Protein AF-0000000067869733 (afdb_homodimer)

Organism: Synechococcus elongatus (strain ATC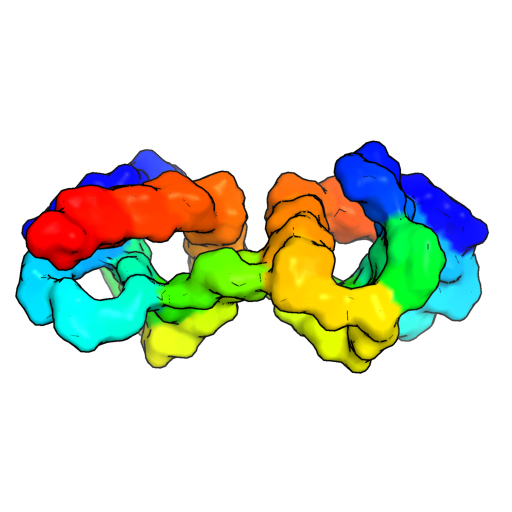C 33912 / PCC 7942 / FACHB-805) (NCBI:txid1140)

pLDDT: mean 96.95, std 4.7, range [65.69, 98.94]

InterPro domains:
  IPR025427 Protein of unknown function DUF4160 [PF13711] (9-76)

Nearest PDB structures (foldseek):
  3kvp-assembly1_B  TM=8.249E-01  e=2.295E-01  Bacillus subtilis
  3kvp-assembly1_C  TM=8.043E-01  e=8.292E-01  Bacillus subtilis
  3kvp-assembly1_D  TM=6.883E-01  e=1.072E+00  Bacillus subtilis
  8f5p-assembly1_E  TM=7.963E-01  e=2.995E+00  Leishmania tarentolae
  8eec-assembly1_A  TM=6.541E-01  e=8.924E+00  Homo sapiens

Radius of gyration: 17.02 Å; Cα contacts (8 Å, |Δi|>4): 269; chains: 2; bounding box: 37×49×30 Å

Solvent-accessible surface area (backbone atoms only — not comparable to full-atom values): 9165 Å² total; per-residue (Å²): 101,59,72,75,47,78,56,96,72,31,42,28,28,46,60,77,88,48,66,90,51,77,58,56,40,34,38,39,43,91,81,21,36,36,33,33,35,52,40,81,69,47,50,44,73,43,79,73,50,72,39,80,62,49,56,66,52,44,17,51,50,41,44,53,48,63,68,39,42,68,60,52,54,48,52,51,41,68,68,51,68,103,100,58,73,76,47,78,57,96,74,31,42,28,29,46,59,78,88,47,65,89,51,77,58,56,42,34,38,37,44,91,82,21,37,36,31,32,36,52,39,81,69,46,52,45,74,42,78,72,49,74,38,78,61,48,57,66,52,43,18,51,51,40,44,52,47,65,69,39,42,67,60,52,53,47,52,49,42,67,68,53,69,104

Secondary structure (DSSP, 8-state):
--EEEEETTEEEE--GGGTTSPSEEEEEETTEEEEEEEETTTTEEEEEEEES--HHHHHHHHHHHHHTHHHHHHHHHHHH--/--EEEEETTEEEE--GGGTTSPSEEEEEETTEEEEEEEETTTTEEEEEEEES--HHHHHHHHHHHHHTHHHHHHHHHHHH--

Sequence (164 aa):
MPTVLFLRGWRFHFYSNEGTEPIHIHAQRGEAECKYWLNPEIYDIREAYAYNMSKRDTREVRKIILQNFDEIVEAWTNYFGEMPTVLFLRGWRFHFYSNEGTEPIHIHAQRGEAECKYWLNPEIYDIREAYAYNMSKRDTREVRKIILQNFDEIVEAWTNYFGE

Foldseek 3Di:
DDFQDDDPQKTKDDDLVCLVDAQKIWIDHDQKIWMWHADPVVLDIHTPDIDPADPVNVVVVVVVCSVCVVSSVVVSCVRRVD/DDFQDDDPQKTKDDDLVCLVDAQKIWIDHDQKIWMWHADPVVLDIHTPDIDPADPVNVVVVVVVCSVCVVSSVVVSCVRRVD

Structure (mmCIF, N/CA/C/O backbone):
data_AF-0000000067869733-model_v1
#
loop_
_entity.id
_entity.type
_entity.pdbx_description
1 polymer 'Uncharacterized protein SEE0017'
#
loop_
_atom_site.group_PDB
_atom_site.id
_atom_site.type_symbol
_atom_site.label_atom_id
_atom_site.label_alt_id
_atom_site.label_comp_id
_atom_site.label_asym_id
_atom_site.label_entity_id
_atom_site.label_seq_id
_atom_site.pdbx_PDB_ins_code
_atom_site.Cartn_x
_atom_site.Cartn_y
_atom_site.Cartn_z
_atom_site.occupancy
_atom_site.B_iso_or_equiv
_atom_site.auth_seq_id
_atom_site.auth_comp_id
_atom_site.auth_asym_id
_atom_site.auth_atom_id
_atom_site.pdbx_PDB_model_num
ATOM 1 N N . MET A 1 1 ? -3.713 24.5 6.836 1 76.06 1 MET A N 1
ATOM 2 C CA . MET A 1 1 ? -3.807 23.062 6.59 1 76.06 1 MET A CA 1
ATOM 3 C C . MET A 1 1 ? -3.756 22.766 5.098 1 76.06 1 MET A C 1
ATOM 5 O O . MET A 1 1 ? -4.734 22.984 4.383 1 76.06 1 MET A O 1
ATOM 9 N N . PRO A 1 2 ? -2.529 22.609 4.617 1 88.25 2 PRO A N 1
ATOM 10 C CA . PRO A 1 2 ? -2.451 22.531 3.156 1 88.25 2 PRO A CA 1
ATOM 11 C C . PRO A 1 2 ? -3.096 21.266 2.6 1 88.25 2 PRO A C 1
ATOM 13 O O . PRO A 1 2 ? -3.012 20.203 3.223 1 88.25 2 PRO A O 1
ATOM 16 N N . THR A 1 3 ? -3.889 21.422 1.546 1 95 3 THR A N 1
ATOM 17 C CA . THR A 1 3 ? -4.391 20.297 0.764 1 95 3 THR A CA 1
ATOM 18 C C . THR A 1 3 ? -3.303 19.75 -0.15 1 95 3 THR A C 1
ATOM 20 O O . THR A 1 3 ? -2.637 20.5 -0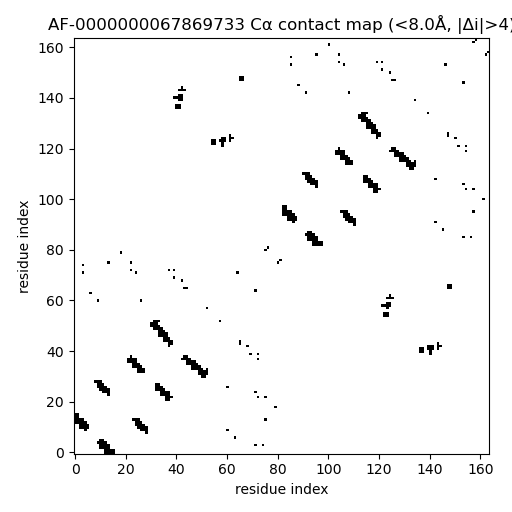.859 1 95 3 THR A O 1
ATOM 23 N N . VAL A 1 4 ? -3.139 18.516 -0.051 1 97.19 4 VAL A N 1
ATOM 24 C CA . VAL A 1 4 ? -2.123 17.859 -0.871 1 97.19 4 VAL A CA 1
ATOM 25 C C . VAL A 1 4 ? -2.748 17.375 -2.176 1 97.19 4 VAL A C 1
ATOM 27 O O . VAL A 1 4 ? -2.172 17.547 -3.252 1 97.19 4 VAL A O 1
ATOM 30 N N . LEU A 1 5 ? -3.861 16.641 -2.092 1 96.5 5 LEU A N 1
ATOM 31 C CA . LEU A 1 5 ? -4.582 16.047 -3.219 1 96.5 5 LEU A CA 1
ATOM 32 C C . LEU A 1 5 ? -6.09 16.156 -3.012 1 96.5 5 LEU A C 1
ATOM 34 O O . LEU A 1 5 ? -6.566 16.156 -1.873 1 96.5 5 LEU A O 1
ATOM 38 N N . PHE A 1 6 ? -6.797 16.406 -4.168 1 97.69 6 PHE A N 1
ATOM 39 C CA . PHE A 1 6 ? -8.242 16.25 -4.223 1 97.69 6 PHE A CA 1
ATOM 40 C C . PHE A 1 6 ? -8.648 15.297 -5.344 1 97.69 6 PHE A C 1
ATOM 42 O O . PHE A 1 6 ? -8.508 15.625 -6.523 1 97.69 6 PHE A O 1
ATOM 49 N N . LEU A 1 7 ? -9.086 14.109 -4.926 1 97.81 7 LEU A N 1
ATOM 50 C CA . LEU A 1 7 ? -9.375 13.062 -5.898 1 97.81 7 LEU A CA 1
ATOM 51 C C . LEU A 1 7 ? -10.609 12.266 -5.492 1 97.81 7 LEU A C 1
ATOM 53 O O . LEU A 1 7 ? -10.734 11.852 -4.336 1 97.81 7 LEU A O 1
ATOM 57 N N . ARG A 1 8 ? -11.617 12.133 -6.348 1 97.44 8 ARG A N 1
ATOM 58 C CA . ARG A 1 8 ? -12.812 11.312 -6.152 1 97.44 8 ARG A CA 1
ATOM 59 C C . ARG A 1 8 ? -13.586 11.766 -4.918 1 97.44 8 ARG A C 1
ATOM 61 O O . ARG A 1 8 ? -14.047 10.938 -4.133 1 97.44 8 ARG A O 1
ATOM 68 N N . GLY A 1 9 ? -13.523 13.023 -4.734 1 98.06 9 GLY A N 1
ATOM 69 C CA . GLY A 1 9 ? -14.281 13.617 -3.643 1 98.06 9 GLY A CA 1
ATOM 70 C C . GLY A 1 9 ? -13.539 13.602 -2.322 1 98.06 9 GLY A C 1
ATOM 71 O O . GLY A 1 9 ? -14.023 14.141 -1.323 1 98.06 9 GLY A O 1
ATOM 72 N N . TRP A 1 10 ? -12.344 13.039 -2.301 1 98.69 10 TRP A N 1
ATOM 73 C CA . TRP A 1 10 ? -11.523 13 -1.097 1 98.69 10 TRP A CA 1
ATOM 74 C C . TRP A 1 10 ? -10.539 14.164 -1.062 1 98.69 10 TRP A C 1
ATOM 76 O O . TRP A 1 10 ? -9.875 14.453 -2.057 1 98.69 10 TRP A O 1
ATOM 86 N N . ARG A 1 11 ? -10.531 14.781 0.045 1 98.69 11 ARG A N 1
ATOM 87 C CA . ARG A 1 11 ? -9.477 15.75 0.321 1 98.69 11 ARG A CA 1
ATOM 88 C C . ARG A 1 11 ? -8.367 15.133 1.166 1 98.69 11 ARG A C 1
ATOM 90 O O . ARG A 1 11 ? -8.625 14.625 2.258 1 98.69 11 ARG A O 1
ATOM 97 N N . PHE A 1 12 ? -7.18 15.188 0.769 1 98.88 12 PHE A N 1
ATOM 98 C CA . PHE A 1 12 ? -6.004 14.719 1.487 1 98.88 12 PHE A CA 1
ATOM 99 C C . PHE A 1 12 ? -5.156 15.891 1.964 1 98.88 12 PHE A C 1
ATOM 101 O O . PHE A 1 12 ? -4.781 16.75 1.17 1 98.88 12 PHE A O 1
ATOM 108 N N . HIS A 1 13 ? -4.887 15.898 3.225 1 98.5 13 HIS A N 1
ATOM 109 C CA . HIS A 1 13 ? -4.25 17.094 3.771 1 98.5 13 HIS A CA 1
ATOM 110 C C . HIS A 1 13 ? -3.516 16.781 5.07 1 98.5 13 HIS A C 1
ATOM 112 O O . HIS A 1 13 ? -3.688 15.703 5.641 1 98.5 13 HIS A O 1
ATOM 118 N N . PHE A 1 14 ? -2.639 17.562 5.539 1 97.75 14 PHE A N 1
ATOM 119 C CA . PHE A 1 14 ? -2.088 17.562 6.891 1 97.75 14 PHE A CA 1
ATOM 120 C C . PHE A 1 14 ? -2.279 18.922 7.551 1 97.75 14 PHE A C 1
ATOM 122 O O . PHE A 1 14 ? -2.572 19.922 6.879 1 97.75 14 PHE A O 1
ATOM 129 N N . TYR A 1 15 ? -2.176 18.906 8.891 1 96.38 15 TYR A N 1
ATOM 130 C CA . TYR A 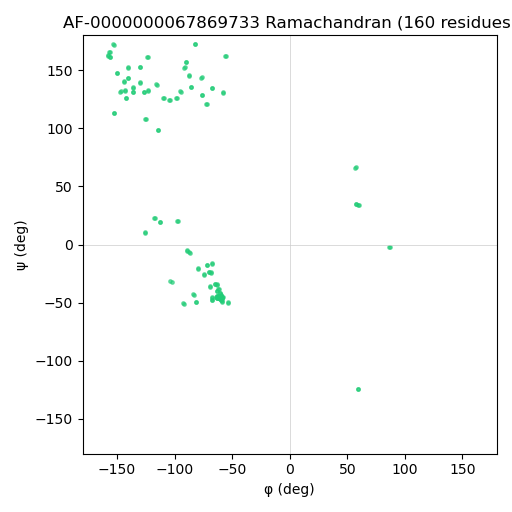1 15 ? -2.268 20.156 9.625 1 96.38 15 TYR A CA 1
ATOM 131 C C . TYR A 1 15 ? -0.888 20.781 9.82 1 96.38 15 TYR A C 1
ATOM 133 O O . TYR A 1 15 ? 0.103 20.062 9.984 1 96.38 15 TYR A O 1
ATOM 141 N N . SER A 1 16 ? -0.87 22.109 9.938 1 94.19 16 SER A N 1
ATOM 142 C CA . SER A 1 16 ? 0.39 22.844 10.008 1 94.19 16 SER A CA 1
ATOM 143 C C . SER A 1 16 ? 1.101 22.594 11.336 1 94.19 16 SER A C 1
ATOM 145 O O . SER A 1 16 ? 2.324 22.703 11.422 1 94.19 16 SER A O 1
ATOM 147 N N . ASN A 1 17 ? 0.414 22.234 12.32 1 94.69 17 ASN A N 1
ATOM 148 C CA . ASN A 1 17 ? 1.023 22.094 13.641 1 94.69 17 ASN A CA 1
ATOM 149 C C . ASN A 1 17 ? 1.384 20.641 13.93 1 94.69 17 ASN A C 1
ATOM 151 O O . ASN A 1 17 ? 1.625 20.266 15.086 1 94.69 17 ASN A O 1
ATOM 155 N N . GLU A 1 18 ? 1.502 19.844 12.891 1 95.44 18 GLU A N 1
ATOM 156 C CA . GLU A 1 18 ? 1.725 18.422 13.078 1 95.44 18 GLU A CA 1
ATOM 157 C C . GLU A 1 18 ? 3.115 18 12.602 1 95.44 18 GLU A C 1
ATOM 159 O O . GLU A 1 18 ? 3.396 16.812 12.445 1 95.44 18 GLU A O 1
ATOM 164 N N . GLY A 1 19 ? 4.023 18.891 12.469 1 93.75 19 GLY A N 1
ATOM 165 C CA . GLY A 1 19 ? 5.332 18.656 11.883 1 93.75 19 GLY A CA 1
ATOM 166 C C . GLY A 1 19 ? 6.242 17.828 12.781 1 93.75 19 GLY A C 1
ATOM 167 O O . GLY A 1 19 ? 7.246 17.281 12.32 1 93.75 19 GLY A O 1
ATOM 168 N N . THR A 1 20 ? 5.914 17.75 14.023 1 95.06 20 THR A N 1
ATOM 169 C CA . THR A 1 20 ? 6.762 17.016 14.961 1 95.06 20 THR A CA 1
ATOM 170 C C . THR A 1 20 ? 6.395 15.531 14.977 1 95.06 20 THR A C 1
ATOM 172 O O . THR A 1 20 ? 7.09 14.719 15.602 1 95.06 20 THR A O 1
ATOM 175 N N . GLU A 1 21 ? 5.355 15.133 14.32 1 96.38 21 GLU A N 1
ATOM 176 C CA . GLU A 1 21 ? 4.922 13.742 14.195 1 96.38 21 GLU A CA 1
ATOM 177 C C . GLU A 1 21 ? 5.547 13.078 12.969 1 96.38 21 GLU A C 1
ATOM 179 O O . GLU A 1 21 ? 5.98 13.766 12.039 1 96.38 21 GLU A O 1
ATOM 184 N N . PRO A 1 22 ? 5.629 11.75 13.008 1 97.31 22 PRO A N 1
ATOM 185 C CA . PRO A 1 22 ? 6.008 11.07 11.766 1 97.31 22 PRO A CA 1
ATOM 186 C C . PRO A 1 22 ? 5.094 11.43 10.594 1 97.31 22 PRO A C 1
ATOM 188 O O . PRO A 1 22 ? 3.973 11.891 10.805 1 97.31 22 PRO A O 1
ATOM 191 N N . ILE A 1 23 ? 5.543 11.18 9.461 1 98.06 23 ILE A N 1
ATOM 192 C CA . ILE A 1 23 ? 4.82 11.516 8.242 1 98.06 23 ILE A CA 1
ATOM 193 C C . ILE A 1 23 ? 3.449 10.844 8.25 1 98.06 23 ILE A C 1
ATOM 195 O O . ILE A 1 23 ? 3.34 9.641 8.508 1 98.06 23 ILE A O 1
ATOM 199 N N . HIS A 1 24 ? 2.422 11.594 7.977 1 98.81 24 HIS A N 1
ATOM 200 C CA . HIS A 1 24 ? 1.063 11.078 7.863 1 98.81 24 HIS A CA 1
ATOM 201 C C . HIS A 1 24 ? 0.218 11.938 6.934 1 98.81 24 HIS A C 1
ATOM 203 O O . HIS A 1 24 ? 0.653 13.008 6.508 1 98.81 24 HIS A O 1
ATOM 209 N N . ILE A 1 25 ? -1.034 11.438 6.625 1 98.75 25 ILE A N 1
ATOM 210 C CA . ILE A 1 25 ? -1.987 12.156 5.785 1 98.75 25 ILE A CA 1
ATOM 211 C C . ILE A 1 25 ? -3.404 11.938 6.312 1 98.75 25 ILE A C 1
ATOM 213 O O . ILE A 1 25 ? -3.754 10.836 6.734 1 98.75 25 ILE A O 1
ATOM 217 N N . HIS A 1 26 ? -4.105 12.984 6.43 1 98.81 26 HIS A N 1
ATOM 218 C CA . HIS A 1 26 ? -5.539 12.922 6.68 1 98.81 26 HIS A CA 1
ATOM 219 C C . HIS A 1 26 ? -6.324 12.828 5.375 1 98.81 26 HIS A C 1
ATOM 221 O O . HIS A 1 26 ? -5.941 13.43 4.371 1 98.81 26 HIS A O 1
ATOM 227 N N . ALA A 1 27 ? -7.41 12.117 5.395 1 98.88 27 ALA A N 1
ATOM 228 C CA . ALA A 1 27 ? -8.367 12.086 4.293 1 98.88 27 ALA A CA 1
ATOM 229 C C . ALA A 1 27 ? -9.789 12.312 4.797 1 98.88 27 ALA A C 1
ATOM 231 O O . ALA A 1 27 ? -10.18 11.789 5.844 1 98.88 27 ALA A O 1
ATOM 232 N N . GLN A 1 28 ? -10.484 13.078 4.02 1 98.5 28 GLN A N 1
ATOM 233 C CA . GLN A 1 28 ? -11.844 13.422 4.445 1 98.5 28 GLN A CA 1
ATOM 234 C C . GLN A 1 28 ? -12.789 13.508 3.25 1 98.5 28 GLN A C 1
ATOM 236 O O . GLN A 1 28 ? -12.414 14.016 2.191 1 98.5 28 GLN A O 1
ATOM 241 N N . ARG A 1 29 ? -13.992 13.031 3.385 1 98.5 29 ARG A N 1
ATOM 242 C CA . ARG A 1 29 ? -15.102 13.156 2.451 1 98.5 29 ARG A CA 1
ATOM 243 C C . ARG A 1 29 ? -16.438 13.086 3.18 1 98.5 29 ARG A C 1
ATOM 245 O O . ARG A 1 29 ? -16.828 12.031 3.688 1 98.5 29 ARG A O 1
ATOM 252 N N . GLY A 1 30 ? -17.109 14.188 3.162 1 97.5 30 GLY A N 1
ATOM 253 C CA . GLY A 1 30 ? -18.328 14.234 3.975 1 97.5 30 GLY A CA 1
ATOM 254 C C . GLY A 1 30 ? -18.062 13.984 5.449 1 97.5 30 GLY A C 1
ATOM 255 O O . GLY A 1 30 ? -17.25 14.68 6.07 1 97.5 30 GLY A O 1
ATOM 256 N N . GLU A 1 31 ? -18.75 12.992 5.996 1 97.94 31 GLU A N 1
ATOM 257 C CA . GLU A 1 31 ? -18.578 12.648 7.406 1 97.94 31 GLU A CA 1
ATOM 258 C C . GLU A 1 31 ? -17.469 11.625 7.605 1 97.94 31 GLU A C 1
ATOM 260 O O . GLU A 1 31 ? -17.125 11.297 8.742 1 97.94 31 GLU A O 1
ATOM 265 N N . ALA A 1 32 ? -16.953 11.18 6.551 1 98.69 32 ALA A N 1
ATOM 266 C CA . ALA A 1 32 ? -15.898 10.172 6.629 1 98.69 32 ALA A CA 1
ATOM 267 C C . ALA A 1 32 ? -14.531 10.828 6.812 1 98.69 32 ALA A C 1
ATOM 269 O O . ALA A 1 32 ? -14.234 11.844 6.184 1 98.69 32 ALA A O 1
ATOM 270 N N . GLU A 1 33 ? -13.758 10.305 7.691 1 98.62 33 GLU A N 1
ATOM 271 C CA . GLU A 1 33 ? -12.414 10.82 7.906 1 98.62 33 GLU A CA 1
ATOM 272 C C . GLU A 1 33 ? -11.469 9.711 8.375 1 98.62 33 GLU A C 1
ATOM 274 O O . GLU A 1 33 ? -11.891 8.789 9.078 1 98.62 33 GLU A O 1
ATOM 279 N N . CYS A 1 34 ? -10.242 9.852 7.977 1 98.88 34 CYS A N 1
ATOM 280 C CA . CYS A 1 34 ? -9.234 8.906 8.43 1 98.88 34 CYS A CA 1
ATOM 281 C C . CYS A 1 34 ? -7.84 9.523 8.352 1 98.88 34 CYS A C 1
ATOM 283 O O . CYS A 1 34 ? -7.672 10.633 7.844 1 98.88 34 CYS A O 1
ATOM 285 N N . LYS A 1 35 ? -6.938 8.867 8.992 1 98.88 35 LYS A N 1
ATOM 286 C CA . LYS A 1 35 ? -5.527 9.25 9.055 1 98.88 35 LYS A CA 1
ATOM 287 C C . LYS A 1 35 ? -4.625 8.031 8.867 1 98.88 35 LYS A C 1
ATOM 289 O O . LYS A 1 35 ? -4.859 6.977 9.461 1 98.88 35 LYS A O 1
ATOM 294 N N . TYR A 1 36 ? -3.654 8.172 7.977 1 98.94 36 TYR A N 1
ATOM 295 C CA . TYR A 1 36 ? -2.697 7.098 7.742 1 98.94 36 TYR A CA 1
ATOM 296 C C . TYR A 1 36 ? -1.269 7.578 7.965 1 98.94 36 TYR A C 1
ATOM 298 O O . TYR A 1 36 ? -0.888 8.648 7.488 1 98.94 36 TYR A O 1
ATOM 306 N N . TRP A 1 37 ? -0.515 6.82 8.688 1 98.88 37 TRP A N 1
ATOM 307 C CA . TRP A 1 37 ? 0.933 6.988 8.75 1 98.88 37 TRP A CA 1
ATOM 308 C C . TRP A 1 37 ? 1.6 6.43 7.496 1 98.88 37 TRP A C 1
ATOM 310 O O . TRP A 1 37 ? 1.164 5.414 6.953 1 98.88 37 TRP A O 1
ATOM 320 N N . LEU A 1 38 ? 2.666 7.09 7.027 1 98.81 38 LEU A N 1
ATOM 321 C CA . LEU A 1 38 ? 3.422 6.598 5.883 1 98.81 38 LEU A CA 1
ATOM 322 C C . LEU A 1 38 ? 4.844 6.227 6.289 1 98.81 38 LEU A C 1
ATOM 324 O O . LEU A 1 38 ? 5.477 6.945 7.066 1 98.81 38 LEU A O 1
ATOM 328 N N . ASN A 1 39 ? 5.328 5.152 5.816 1 98.62 39 ASN A N 1
ATOM 329 C CA . ASN A 1 39 ? 6.723 4.738 5.949 1 98.62 39 ASN A CA 1
ATOM 330 C C . ASN A 1 39 ? 7.426 4.699 4.598 1 98.62 39 ASN A C 1
ATOM 332 O O . ASN A 1 39 ? 7.32 3.715 3.863 1 98.62 39 ASN A O 1
ATOM 336 N N . PRO A 1 40 ? 8.156 5.734 4.289 1 98.19 40 PRO A N 1
ATOM 337 C CA . PRO A 1 40 ? 8.773 5.816 2.961 1 98.19 40 PRO A CA 1
ATOM 338 C C . PRO A 1 40 ? 9.875 4.781 2.758 1 98.19 40 PRO A C 1
ATOM 340 O O . PRO A 1 40 ? 10.211 4.445 1.617 1 98.19 40 PRO A O 1
ATOM 343 N N . GLU A 1 41 ? 10.492 4.281 3.816 1 97.94 41 GLU A N 1
ATOM 344 C CA . GLU A 1 41 ? 11.617 3.359 3.707 1 97.94 41 GLU A CA 1
ATOM 345 C C . GLU A 1 41 ? 11.188 2.039 3.074 1 97.94 41 GLU A C 1
ATOM 347 O O . GLU A 1 41 ? 11.953 1.421 2.334 1 97.94 41 GLU A O 1
ATOM 352 N N . ILE A 1 42 ? 9.953 1.608 3.355 1 98.25 42 ILE A N 1
ATOM 353 C CA . ILE A 1 42 ? 9.539 0.298 2.863 1 98.25 42 ILE A CA 1
ATOM 354 C C . ILE A 1 42 ? 8.242 0.426 2.07 1 98.25 42 ILE A C 1
ATOM 356 O O . ILE A 1 42 ? 7.633 -0.579 1.703 1 98.25 42 ILE A O 1
ATOM 360 N N . TYR A 1 43 ? 7.75 1.693 1.73 1 98.62 43 TYR A N 1
ATOM 361 C CA . TYR A 1 43 ? 6.547 1.941 0.947 1 98.62 43 TYR A CA 1
ATOM 362 C C . TYR A 1 43 ? 5.332 1.292 1.596 1 98.62 43 TYR A C 1
ATOM 364 O O . TYR A 1 43 ? 4.691 0.421 1 1 98.62 43 TYR A O 1
ATOM 372 N N . ASP A 1 44 ? 5.012 1.832 2.762 1 98.62 44 ASP A N 1
ATOM 373 C CA . ASP A 1 44 ? 3.941 1.252 3.568 1 98.62 44 ASP A CA 1
ATOM 374 C C . ASP A 1 44 ? 3.094 2.34 4.223 1 98.62 44 ASP A C 1
ATOM 376 O O . ASP A 1 44 ? 3.566 3.459 4.438 1 98.62 44 ASP A O 1
ATOM 380 N N . ILE A 1 45 ? 1.849 1.958 4.453 1 98.88 45 ILE A N 1
ATOM 381 C CA . ILE A 1 45 ? 0.98 2.848 5.219 1 98.88 45 ILE A CA 1
ATOM 382 C C . ILE A 1 45 ? 0.309 2.07 6.348 1 98.88 45 ILE A C 1
ATOM 384 O O . ILE A 1 45 ? 0.081 0.864 6.23 1 98.88 45 ILE A O 1
ATOM 388 N N . ARG A 1 46 ? -0.004 2.84 7.391 1 98.62 46 ARG A N 1
ATOM 389 C CA . ARG A 1 46 ? -0.715 2.275 8.531 1 98.62 46 ARG A CA 1
ATOM 390 C C . ARG A 1 46 ? -1.83 3.207 9 1 98.62 46 ARG A C 1
ATOM 392 O O . ARG A 1 46 ? -1.614 4.41 9.164 1 98.62 46 ARG A O 1
ATOM 399 N N . GLU A 1 47 ? -2.959 2.547 9.25 1 98.81 47 GLU A N 1
ATOM 400 C CA . GLU A 1 47 ? -4.105 3.33 9.703 1 98.81 47 GLU A CA 1
ATOM 401 C C . GLU A 1 47 ? -3.922 3.801 11.141 1 98.81 47 GLU A C 1
ATOM 403 O O . GLU A 1 47 ? -3.648 2.994 12.031 1 98.81 47 GLU A O 1
ATOM 408 N N . ALA A 1 48 ? -3.957 5.09 11.312 1 98.81 48 ALA A N 1
ATOM 409 C CA . ALA A 1 48 ? -3.961 5.637 12.664 1 98.81 48 ALA A CA 1
ATOM 410 C C . ALA A 1 48 ? -5.367 5.613 13.258 1 98.81 48 ALA A C 1
ATOM 412 O O . ALA A 1 48 ? -5.559 5.172 14.398 1 98.81 48 ALA A O 1
ATOM 413 N N . TYR A 1 49 ? -6.352 6.133 12.484 1 98.81 49 TYR A N 1
ATOM 414 C CA . TYR A 1 49 ? -7.762 6.051 12.852 1 98.81 49 TYR A CA 1
ATOM 415 C C . TYR A 1 49 ? -8.648 6.164 11.617 1 98.81 49 TYR A C 1
ATOM 417 O O . TYR A 1 49 ? -8.203 6.613 10.562 1 98.81 49 TYR A O 1
ATOM 425 N N . ALA A 1 50 ? -9.875 5.75 11.734 1 98.75 50 ALA A N 1
ATOM 426 C CA . ALA A 1 50 ? -10.922 5.895 10.727 1 98.75 50 ALA A CA 1
ATOM 427 C C . ALA A 1 50 ? -12.297 6.074 11.375 1 98.75 50 ALA A C 1
ATOM 429 O O . ALA A 1 50 ? -12.648 5.336 12.297 1 98.75 50 ALA A O 1
ATOM 430 N N . TYR A 1 51 ? -12.984 7.035 10.914 1 98.69 51 TYR A N 1
ATOM 431 C CA . TYR A 1 51 ? -14.336 7.312 11.391 1 98.69 51 TYR A CA 1
ATOM 432 C C . TYR A 1 51 ? -15.32 7.371 10.227 1 98.69 51 TYR A C 1
ATOM 434 O O . TYR A 1 51 ? -15.07 8.047 9.227 1 98.69 51 TYR A O 1
ATOM 442 N N . ASN A 1 52 ? -16.453 6.652 10.352 1 98.5 52 ASN A N 1
ATOM 443 C CA . ASN A 1 52 ? -17.531 6.637 9.359 1 98.5 52 ASN A CA 1
ATOM 444 C C . ASN A 1 52 ? -17.016 6.184 7.996 1 98.5 52 ASN A C 1
ATOM 446 O O . ASN A 1 52 ? -17.359 6.777 6.973 1 98.5 52 ASN A O 1
ATOM 450 N N . MET A 1 53 ? -16.078 5.27 7.969 1 98.38 53 MET A N 1
ATOM 451 C CA . MET A 1 53 ? -15.461 4.742 6.758 1 98.38 53 MET A CA 1
ATOM 452 C C . MET A 1 53 ? -15.984 3.344 6.445 1 98.38 53 MET A C 1
ATOM 454 O O . MET A 1 53 ? -15.891 2.441 7.277 1 98.38 53 MET A O 1
ATOM 458 N N . SER A 1 54 ? -16.5 3.145 5.285 1 97.81 54 SER A N 1
ATOM 459 C CA . SER A 1 54 ? -16.828 1.804 4.82 1 97.81 54 SER A CA 1
ATOM 460 C C . SER A 1 54 ? -15.609 1.091 4.254 1 97.81 54 SER A C 1
ATOM 462 O O . SER A 1 54 ? -14.555 1.704 4.074 1 97.81 54 SER A O 1
ATOM 464 N N . LYS A 1 55 ? -15.805 -0.207 3.947 1 97.62 55 LYS A N 1
ATOM 465 C CA . LYS A 1 55 ? -14.727 -0.938 3.285 1 97.62 55 LYS A CA 1
ATOM 466 C C . LYS A 1 55 ? -14.406 -0.325 1.925 1 97.62 55 LYS A C 1
ATOM 468 O O . LYS A 1 55 ? -13.242 -0.256 1.53 1 97.62 55 LYS A O 1
ATOM 473 N N . ARG A 1 56 ? -15.43 0.084 1.29 1 97.69 56 ARG A N 1
ATOM 474 C CA 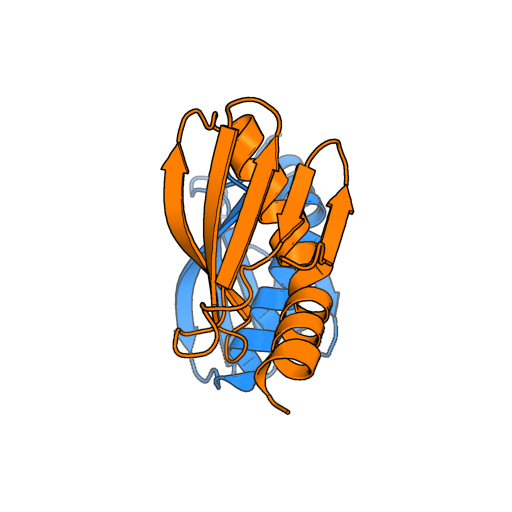. ARG A 1 56 ? -15.242 0.723 -0.009 1 97.69 56 ARG A CA 1
ATOM 475 C C . ARG A 1 56 ? -14.461 2.023 0.126 1 97.69 56 ARG A C 1
ATOM 477 O O . ARG A 1 56 ? -13.547 2.291 -0.662 1 97.69 56 ARG A O 1
ATOM 484 N N . ASP A 1 57 ? -14.844 2.801 1.114 1 98.56 57 ASP A N 1
ATOM 485 C CA . ASP A 1 57 ? -14.117 4.035 1.387 1 98.56 57 ASP A CA 1
ATOM 486 C C . ASP A 1 57 ? -12.648 3.744 1.695 1 98.56 57 ASP A C 1
ATOM 488 O O . ASP A 1 57 ? -11.75 4.406 1.165 1 98.56 57 ASP A O 1
ATOM 492 N N . THR A 1 58 ? -12.453 2.785 2.512 1 98.75 58 THR A N 1
ATOM 493 C CA . THR A 1 58 ? -11.109 2.41 2.926 1 98.75 58 THR A CA 1
ATOM 494 C C . THR A 1 58 ? -10.273 1.986 1.725 1 98.75 58 THR A 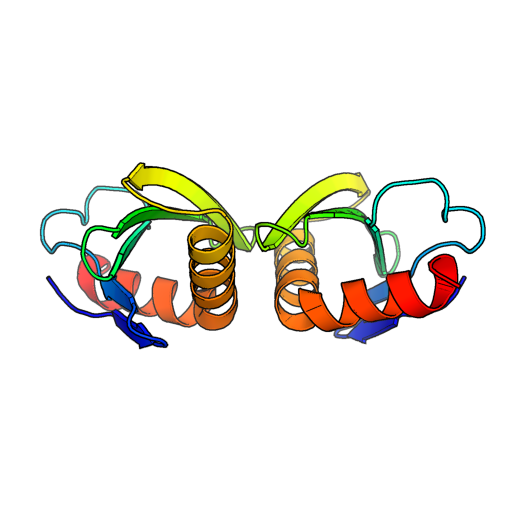C 1
ATOM 496 O O . THR A 1 58 ? -9.141 2.445 1.558 1 98.75 58 THR A O 1
ATOM 499 N N . ARG A 1 59 ? -10.812 1.183 0.907 1 98.69 59 ARG A N 1
ATOM 500 C CA . ARG A 1 59 ? -10.109 0.732 -0.288 1 98.69 59 ARG A CA 1
ATOM 501 C C . ARG A 1 59 ? -9.727 1.911 -1.176 1 98.69 59 ARG A C 1
ATOM 503 O O . ARG A 1 59 ? -8.594 1.989 -1.662 1 98.69 59 ARG A O 1
ATOM 510 N N . GLU A 1 60 ? -10.703 2.752 -1.365 1 98.5 60 GLU A N 1
ATOM 511 C CA . GLU A 1 60 ? -10.477 3.896 -2.242 1 98.5 60 GLU A CA 1
ATOM 512 C C . GLU A 1 60 ? -9.383 4.809 -1.69 1 98.5 60 GLU A C 1
ATOM 514 O O . GLU A 1 60 ? -8.477 5.215 -2.424 1 98.5 60 GLU A O 1
ATOM 519 N N . VAL A 1 61 ? -9.414 5.074 -0.461 1 98.88 61 VAL A N 1
ATOM 520 C CA . VAL A 1 61 ? -8.453 5.977 0.167 1 98.88 61 VAL A CA 1
ATOM 521 C C . VAL A 1 61 ? -7.062 5.348 0.145 1 98.88 61 VAL A C 1
ATOM 523 O O . VAL A 1 61 ? -6.086 6 -0.225 1 98.88 61 VAL A O 1
ATOM 526 N N . ARG A 1 62 ? -7.012 4.117 0.542 1 98.88 62 ARG A N 1
ATOM 527 C CA . ARG A 1 62 ? -5.719 3.434 0.544 1 98.88 62 ARG A CA 1
ATOM 528 C C . ARG A 1 62 ? -5.117 3.4 -0.856 1 98.88 62 ARG A C 1
ATOM 530 O O . ARG A 1 62 ? -3.928 3.672 -1.032 1 98.88 62 ARG A O 1
ATOM 537 N N . LYS A 1 63 ? -5.93 3.107 -1.831 1 98.7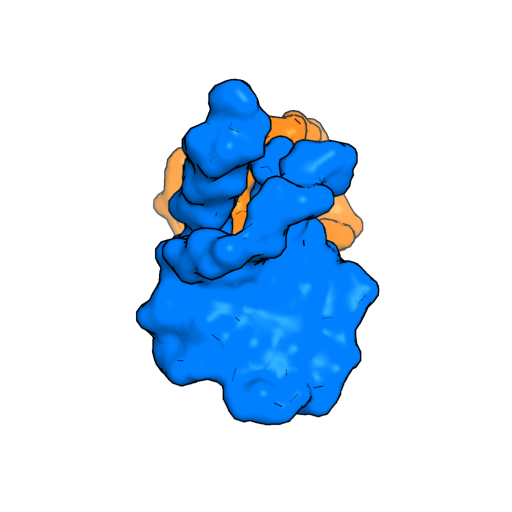5 63 LYS A N 1
ATOM 538 C CA . LYS A 1 63 ? -5.457 3.09 -3.215 1 98.75 63 LYS A CA 1
ATOM 539 C C . LYS A 1 63 ? -4.91 4.453 -3.625 1 98.75 63 LYS A C 1
ATOM 541 O O . LYS A 1 63 ? -3.816 4.543 -4.188 1 98.75 63 LYS A O 1
ATOM 546 N N . ILE A 1 64 ? -5.621 5.496 -3.357 1 98.75 64 ILE A N 1
ATOM 547 C CA . ILE A 1 64 ? -5.199 6.84 -3.729 1 98.75 64 ILE A CA 1
ATOM 548 C C . ILE A 1 64 ? -3.885 7.18 -3.029 1 98.75 64 ILE A C 1
ATOM 550 O O . ILE A 1 64 ? -2.953 7.691 -3.656 1 98.75 64 ILE A O 1
ATOM 554 N N . ILE A 1 65 ? -3.799 6.895 -1.705 1 98.81 65 ILE A N 1
ATOM 555 C CA . ILE A 1 65 ? -2.584 7.203 -0.96 1 98.81 65 ILE A CA 1
ATOM 556 C C . ILE A 1 65 ? -1.398 6.457 -1.572 1 98.81 65 ILE A C 1
ATOM 558 O O . ILE A 1 65 ? -0.351 7.055 -1.833 1 98.81 65 ILE A O 1
ATOM 562 N N . LEU A 1 66 ? -1.599 5.172 -1.827 1 98.81 66 LEU A N 1
ATOM 563 C CA . LEU A 1 66 ? -0.487 4.324 -2.248 1 98.81 66 LEU A CA 1
ATOM 564 C C . LEU A 1 66 ? -0.107 4.605 -3.697 1 98.81 66 LEU A C 1
ATOM 566 O O . LEU A 1 66 ? 1.066 4.512 -4.066 1 98.81 66 LEU A O 1
ATOM 570 N N . GLN A 1 67 ? -1.038 5.086 -4.492 1 98.19 67 GLN A N 1
ATOM 571 C CA . GLN A 1 67 ? -0.739 5.445 -5.875 1 98.19 67 GLN A CA 1
ATOM 572 C C . GLN A 1 67 ? -0.064 6.812 -5.953 1 98.19 67 GLN A C 1
ATOM 574 O O . GLN A 1 67 ? 0.576 7.137 -6.957 1 98.19 67 GLN A O 1
ATOM 579 N N . ASN A 1 68 ? -0.22 7.594 -4.98 1 98.5 68 ASN A N 1
ATOM 580 C CA . ASN A 1 68 ? 0.374 8.93 -4.938 1 98.5 68 ASN A CA 1
ATOM 581 C C . ASN A 1 68 ? 1.365 9.062 -3.783 1 98.5 68 ASN A C 1
ATOM 583 O O . ASN A 1 68 ? 1.616 10.164 -3.299 1 98.5 68 ASN A O 1
ATOM 587 N N . PHE A 1 69 ? 1.887 7.973 -3.311 1 98.75 69 PHE A N 1
ATOM 588 C CA . PHE A 1 69 ? 2.697 7.84 -2.107 1 98.75 69 PHE A CA 1
ATOM 589 C C . PHE A 1 69 ? 3.879 8.805 -2.145 1 98.75 69 PHE A C 1
ATOM 591 O O . PHE A 1 69 ? 4.059 9.609 -1.229 1 98.75 69 PHE A O 1
ATOM 598 N N . ASP A 1 70 ? 4.652 8.867 -3.201 1 98.31 70 ASP A N 1
ATOM 599 C CA . ASP A 1 70 ? 5.855 9.695 -3.287 1 98.31 70 ASP A CA 1
ATOM 600 C C . ASP A 1 70 ? 5.508 11.18 -3.324 1 98.31 70 ASP A C 1
ATOM 602 O O . ASP A 1 70 ? 6.227 12.008 -2.764 1 98.31 70 ASP A O 1
ATOM 606 N N . GLU A 1 71 ? 4.41 11.453 -3.994 1 98 71 GLU A N 1
ATOM 607 C CA . GLU A 1 71 ? 3.947 12.836 -4.023 1 98 71 GLU A CA 1
ATOM 608 C C . GLU A 1 71 ? 3.572 13.32 -2.627 1 98 71 GLU A C 1
ATOM 610 O O . GLU A 1 71 ? 3.875 14.461 -2.256 1 98 71 GLU A O 1
ATOM 615 N N . ILE A 1 72 ? 2.951 12.492 -1.877 1 98.31 72 ILE A N 1
ATOM 616 C CA . ILE A 1 72 ? 2.518 12.844 -0.528 1 98.31 72 ILE A CA 1
ATOM 617 C C . ILE A 1 72 ? 3.738 13.047 0.368 1 98.31 72 ILE A C 1
ATOM 619 O O . ILE A 1 72 ? 3.816 14.023 1.112 1 98.31 72 ILE A O 1
ATOM 623 N N . VAL A 1 73 ? 4.668 12.18 0.313 1 98.19 73 VAL A N 1
ATOM 624 C CA . VAL A 1 73 ? 5.891 12.281 1.104 1 98.19 73 VAL A CA 1
ATOM 625 C C . VAL A 1 73 ? 6.633 13.562 0.749 1 98.19 73 VAL A C 1
ATOM 627 O O . VAL A 1 73 ? 7.121 14.273 1.634 1 98.19 73 VAL A O 1
ATOM 630 N N . GLU A 1 74 ? 6.688 13.875 -0.494 1 97.94 74 GLU A N 1
ATOM 631 C CA . GLU A 1 74 ? 7.352 15.094 -0.952 1 97.94 74 GLU A CA 1
ATOM 632 C C . GLU A 1 74 ? 6.656 16.344 -0.411 1 97.94 74 GLU A C 1
ATOM 634 O O . GLU A 1 74 ? 7.312 17.281 0.036 1 97.94 74 GLU A O 1
ATOM 639 N N . ALA A 1 75 ? 5.402 16.375 -0.488 1 97.38 75 ALA A N 1
ATOM 640 C CA . ALA A 1 75 ? 4.637 17.516 0.022 1 97.38 75 ALA A CA 1
ATOM 641 C C . ALA A 1 75 ? 4.898 17.734 1.51 1 97.38 75 ALA A C 1
ATOM 643 O O . ALA A 1 75 ? 5.066 18.859 1.958 1 97.38 75 ALA A O 1
ATOM 644 N N . TRP A 1 76 ? 4.887 16.656 2.277 1 97.5 76 TRP A N 1
ATOM 645 C CA . TRP A 1 76 ? 5.176 16.719 3.707 1 97.5 76 TRP A CA 1
ATOM 646 C C . TRP A 1 76 ? 6.566 17.297 3.949 1 97.5 76 TRP A C 1
ATOM 648 O O . TRP A 1 76 ? 6.734 18.219 4.762 1 97.5 76 TRP A O 1
ATOM 658 N N . THR A 1 77 ? 7.547 16.812 3.275 1 96.44 77 THR A N 1
ATOM 659 C CA . THR A 1 77 ? 8.938 17.219 3.43 1 96.44 77 THR A CA 1
ATOM 660 C C . THR A 1 77 ? 9.117 18.688 3.066 1 96.44 77 THR A C 1
ATOM 662 O O . THR A 1 77 ? 9.812 19.422 3.762 1 96.44 77 THR A O 1
ATOM 665 N N . ASN A 1 78 ? 8.5 19.078 1.961 1 95.88 78 ASN A N 1
ATOM 666 C CA . ASN A 1 78 ? 8.594 20.469 1.508 1 95.88 78 ASN A CA 1
ATOM 667 C C . ASN A 1 78 ? 7.977 21.422 2.52 1 95.88 78 ASN A C 1
ATOM 669 O O . A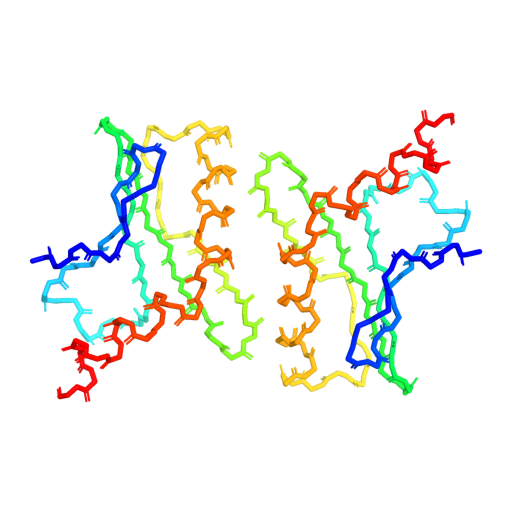SN A 1 78 ? 8.477 22.547 2.709 1 95.88 78 ASN A O 1
ATOM 673 N N . TYR A 1 79 ? 6.949 20.953 3.17 1 95.12 79 TYR A N 1
ATOM 674 C CA . TYR A 1 79 ? 6.219 21.828 4.086 1 95.12 79 TYR A CA 1
ATOM 675 C C . TYR A 1 79 ? 6.887 21.859 5.453 1 95.12 79 TYR A C 1
ATOM 677 O O . TYR A 1 79 ? 7.051 22.938 6.043 1 95.12 79 TYR A O 1
ATOM 685 N N . PHE A 1 80 ? 7.332 20.672 5.969 1 94.75 80 PHE A N 1
ATOM 686 C CA . PHE A 1 80 ? 7.816 20.594 7.344 1 94.75 80 PHE A CA 1
ATOM 687 C C . PHE A 1 80 ? 9.336 20.516 7.379 1 94.75 80 PHE A C 1
ATOM 689 O O . PHE A 1 80 ? 9.953 20.734 8.422 1 94.75 80 PHE A O 1
ATOM 696 N N . GLY A 1 81 ? 9.906 19.891 6.344 1 85.06 81 GLY A N 1
ATOM 697 C CA . GLY A 1 81 ? 11.344 19.656 6.367 1 85.06 81 GLY A CA 1
ATOM 698 C C . GLY A 1 81 ? 12.156 20.938 6.281 1 85.06 81 GLY A C 1
ATOM 699 O O . GLY A 1 81 ? 13.383 20.906 6.352 1 85.06 81 GLY A O 1
ATOM 700 N N . GLU A 1 82 ? 11.539 22.047 5.879 1 65.94 82 GLU A N 1
ATOM 701 C CA . GLU A 1 82 ? 12.281 23.297 5.945 1 65.94 82 GLU A CA 1
ATOM 702 C C . GLU A 1 82 ? 12.352 23.828 7.375 1 65.94 82 GLU A C 1
ATOM 704 O O . GLU A 1 82 ? 11.469 23.547 8.188 1 65.94 82 GLU A O 1
ATOM 709 N N . MET B 1 1 ? 3.898 -22.047 -13.859 1 76.31 1 MET B N 1
ATOM 710 C CA . MET B 1 1 ? 4.066 -20.906 -12.969 1 76.31 1 MET B CA 1
ATOM 711 C C . MET B 1 1 ? 4.027 -19.594 -13.758 1 76.31 1 MET B C 1
ATOM 713 O O . MET B 1 1 ? 5.016 -19.219 -14.391 1 76.31 1 MET B O 1
ATOM 717 N N . PRO B 1 2 ? 2.812 -19.125 -13.961 1 88.31 2 PRO B N 1
ATOM 718 C CA . PRO B 1 2 ? 2.738 -17.984 -14.875 1 88.31 2 PRO B CA 1
ATOM 719 C C . PRO B 1 2 ? 3.383 -16.719 -14.297 1 88.31 2 PRO B C 1
ATOM 721 O O . PRO B 1 2 ? 3.287 -16.469 -13.094 1 88.31 2 PRO B O 1
ATOM 724 N N . THR B 1 3 ? 4.18 -16.047 -15.125 1 95 3 THR B N 1
ATOM 725 C CA . THR B 1 3 ? 4.68 -14.711 -14.812 1 95 3 THR B CA 1
ATOM 726 C C . THR B 1 3 ? 3.59 -13.664 -15.016 1 95 3 THR B C 1
ATOM 728 O O . THR B 1 3 ? 2.93 -13.641 -16.062 1 95 3 THR B O 1
ATOM 731 N N . VAL B 1 4 ? 3.432 -12.914 -14.039 1 97.19 4 VAL B N 1
ATOM 732 C CA . VAL B 1 4 ? 2.416 -11.867 -14.109 1 97.19 4 VAL B CA 1
ATOM 733 C C . VAL B 1 4 ? 3.041 -10.57 -14.609 1 97.19 4 VAL B C 1
ATOM 735 O O . VAL B 1 4 ? 2.465 -9.883 -15.461 1 97.19 4 VAL B O 1
ATOM 738 N N . LEU B 1 5 ? 4.141 -10.141 -14.008 1 96.5 5 LEU B N 1
ATOM 739 C CA . LEU B 1 5 ? 4.863 -8.914 -14.32 1 96.5 5 LEU B CA 1
ATOM 740 C C . LEU B 1 5 ? 6.371 -9.141 -14.258 1 96.5 5 LEU B C 1
ATOM 742 O O . LEU B 1 5 ? 6.844 -9.984 -13.492 1 96.5 5 LEU B O 1
ATOM 746 N N . PHE B 1 6 ? 7.086 -8.438 -15.211 1 97.75 6 PHE B N 1
ATOM 747 C CA . PHE B 1 6 ? 8.539 -8.305 -15.133 1 97.75 6 PHE B CA 1
ATOM 748 C C . PHE B 1 6 ? 8.945 -6.836 -15.18 1 97.75 6 PHE B C 1
ATOM 750 O O . PHE B 1 6 ? 8.812 -6.184 -16.219 1 97.75 6 PHE B O 1
ATOM 757 N N . LEU B 1 7 ? 9.383 -6.348 -14.016 1 97.81 7 LEU B N 1
ATOM 758 C CA . LEU B 1 7 ? 9.672 -4.922 -13.891 1 97.81 7 LEU B CA 1
ATOM 759 C C . LEU B 1 7 ? 10.906 -4.695 -13.016 1 97.81 7 LEU B C 1
ATOM 761 O O . LEU B 1 7 ? 11.023 -5.273 -11.938 1 97.81 7 LEU B O 1
ATOM 765 N N . ARG B 1 8 ? 11.906 -3.971 -13.484 1 97.44 8 ARG B N 1
ATOM 766 C CA . ARG B 1 8 ? 13.102 -3.57 -12.742 1 97.44 8 ARG B CA 1
ATOM 767 C C . ARG B 1 8 ? 13.867 -4.789 -12.25 1 97.44 8 ARG B C 1
ATOM 769 O O . ARG B 1 8 ? 14.328 -4.816 -11.102 1 97.44 8 ARG B O 1
ATOM 776 N N . GLY B 1 9 ? 13.805 -5.781 -13.055 1 98.06 9 GLY B N 1
ATOM 777 C CA . GLY B 1 9 ? 14.562 -6.984 -12.758 1 98.06 9 GLY B CA 1
ATOM 778 C C . GLY B 1 9 ? 13.812 -7.957 -11.867 1 98.06 9 GLY B C 1
ATOM 779 O O . GLY B 1 9 ? 14.297 -9.055 -11.594 1 98.06 9 GLY B O 1
ATOM 780 N N . TRP B 1 10 ? 12.617 -7.582 -11.453 1 98.69 10 TRP B N 1
ATOM 781 C CA . TRP B 1 10 ? 11.789 -8.445 -10.617 1 98.69 10 TRP B CA 1
ATOM 782 C C . TRP B 1 10 ? 10.812 -9.25 -11.461 1 98.69 10 TRP B C 1
ATOM 784 O O . TRP B 1 10 ? 10.148 -8.703 -12.344 1 98.69 10 TRP B O 1
ATOM 794 N N . ARG B 1 11 ? 10.797 -10.484 -11.164 1 98.69 11 ARG B N 1
ATOM 795 C CA . ARG B 1 11 ? 9.75 -11.344 -11.711 1 98.69 11 ARG B CA 1
ATOM 796 C C . ARG B 1 11 ? 8.633 -11.555 -10.688 1 98.69 11 ARG B C 1
ATOM 798 O O . ARG B 1 11 ? 8.883 -12.031 -9.578 1 98.69 11 ARG B O 1
ATOM 805 N N . PHE B 1 12 ? 7.449 -11.305 -11 1 98.88 12 PHE B N 1
ATOM 806 C CA . PHE B 1 12 ? 6.266 -11.523 -10.18 1 98.88 12 PHE B CA 1
ATOM 807 C C . PHE B 1 12 ? 5.418 -12.664 -10.734 1 98.88 12 PHE B C 1
ATOM 809 O O . PHE B 1 12 ? 5.055 -12.648 -11.914 1 98.88 12 PHE B O 1
ATOM 816 N N . HIS B 1 13 ? 5.148 -13.602 -9.898 1 98.5 13 HIS B N 1
ATOM 817 C CA . HIS B 1 13 ? 4.516 -14.805 -10.422 1 98.5 13 HIS B CA 1
ATOM 818 C C . HIS B 1 13 ? 3.775 -15.562 -9.32 1 98.5 13 HIS B C 1
ATOM 820 O O . HIS B 1 13 ? 3.934 -15.25 -8.133 1 98.5 13 HIS B O 1
ATOM 826 N N . PHE B 1 14 ? 2.906 -16.438 -9.594 1 97.75 14 PHE B N 1
ATOM 827 C CA . PHE B 1 14 ? 2.355 -17.438 -8.688 1 97.75 14 PHE B CA 1
ATOM 828 C C . PHE B 1 14 ? 2.547 -18.844 -9.25 1 97.75 14 PHE B C 1
ATOM 830 O O . PHE B 1 14 ? 2.854 -19 -10.438 1 97.75 14 PHE B O 1
ATOM 837 N N . TYR B 1 15 ? 2.434 -19.812 -8.344 1 96.38 15 TYR B N 1
ATOM 838 C CA . TYR B 1 15 ? 2.529 -21.203 -8.781 1 96.38 15 TYR B CA 1
ATOM 839 C C . TYR B 1 15 ? 1.153 -21.766 -9.117 1 96.38 15 TYR B C 1
ATOM 841 O O . TYR B 1 15 ? 0.159 -21.422 -8.477 1 96.38 15 TYR B O 1
ATOM 849 N N . SER B 1 16 ? 1.127 -22.75 -10.031 1 94.31 16 SER B N 1
ATOM 850 C CA . SER B 1 16 ? -0.13 -23.297 -10.531 1 94.31 16 SER B CA 1
ATOM 851 C C . SER B 1 16 ? -0.845 -24.109 -9.461 1 94.31 16 SER B C 1
ATOM 853 O O . SER B 1 16 ? -2.068 -24.25 -9.492 1 94.31 16 SER B O 1
ATOM 855 N N . ASN B 1 17 ? -0.162 -24.594 -8.539 1 94.75 17 ASN B N 1
ATOM 856 C CA . ASN B 1 17 ? -0.775 -25.484 -7.547 1 94.75 17 ASN B CA 1
ATOM 857 C C . ASN B 1 17 ? -1.145 -24.719 -6.277 1 94.75 17 ASN B C 1
ATOM 859 O O . ASN B 1 17 ? -1.394 -25.328 -5.234 1 94.75 17 ASN B O 1
ATOM 863 N N . GLU B 1 18 ? -1.26 -23.422 -6.398 1 95.5 18 GLU B N 1
ATOM 864 C CA . GLU B 1 18 ? -1.49 -22.594 -5.215 1 95.5 18 GLU B CA 1
ATOM 865 C C . GLU B 1 18 ? -2.883 -21.969 -5.238 1 95.5 18 GLU B C 1
ATOM 867 O O . GLU B 1 18 ? -3.168 -21.047 -4.473 1 95.5 18 GLU B O 1
ATOM 872 N N . GLY B 1 19 ? -3.791 -22.469 -5.98 1 93.75 19 GLY B N 1
ATOM 873 C CA . GLY B 1 19 ? -5.102 -21.891 -6.199 1 93.75 19 GLY B CA 1
ATOM 874 C C . GLY B 1 19 ? -6.016 -22 -4.996 1 93.75 19 GLY B C 1
ATOM 875 O O . GLY B 1 19 ? -7.02 -21.297 -4.902 1 93.75 19 GLY B O 1
ATOM 876 N N . THR B 1 20 ? -5.676 -22.859 -4.098 1 94.94 20 THR B N 1
ATOM 877 C CA . THR B 1 20 ? -6.523 -23.062 -2.932 1 94.94 20 THR B CA 1
ATOM 878 C C . THR B 1 20 ? -6.164 -22.094 -1.818 1 94.94 20 THR B C 1
ATOM 880 O O . THR B 1 20 ? -6.859 -22.016 -0.802 1 94.94 20 THR B O 1
ATOM 883 N N . GLU B 1 21 ? -5.129 -21.344 -1.957 1 96.38 21 GLU B N 1
ATOM 884 C CA . GLU B 1 21 ? -4.699 -20.312 -1.007 1 96.38 21 GLU B CA 1
ATOM 885 C C . GLU B 1 21 ? -5.32 -18.969 -1.332 1 96.38 21 GLU B C 1
ATOM 887 O O . GLU B 1 21 ? -5.758 -18.734 -2.461 1 96.38 21 GLU B O 1
ATOM 892 N N . PRO B 1 22 ? -5.395 -18.094 -0.328 1 97.31 22 PRO B N 1
ATOM 893 C CA . PRO B 1 22 ? -5.77 -16.719 -0.647 1 97.31 22 PRO B CA 1
ATOM 894 C C . PRO B 1 22 ? -4.855 -16.078 -1.693 1 97.31 22 PRO B C 1
ATOM 896 O O . PRO B 1 22 ? -3.73 -16.547 -1.897 1 97.31 22 PRO B O 1
ATOM 899 N N . ILE B 1 23 ? -5.301 -15.078 -2.254 1 98 23 ILE B N 1
ATOM 900 C CA . ILE B 1 23 ? -4.578 -14.391 -3.318 1 98 23 ILE B CA 1
ATOM 901 C C . ILE B 1 23 ? -3.207 -13.953 -2.811 1 98 23 ILE B C 1
ATOM 903 O O . ILE B 1 23 ? -3.102 -13.336 -1.746 1 98 23 ILE B O 1
ATOM 907 N N . HIS B 1 24 ? -2.178 -14.242 -3.549 1 98.75 24 HIS B N 1
ATOM 908 C CA . HIS B 1 24 ? -0.821 -13.812 -3.234 1 98.75 24 HIS B CA 1
ATOM 909 C C . HIS B 1 24 ? 0.029 -13.695 -4.496 1 98.75 24 HIS B C 1
ATOM 911 O O . HIS B 1 24 ? -0.404 -14.102 -5.578 1 98.75 24 HIS B O 1
ATOM 917 N N . ILE B 1 25 ? 1.273 -13.141 -4.3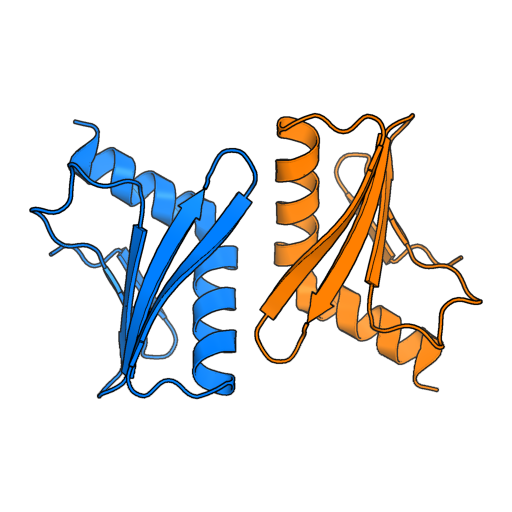28 1 98.75 25 ILE B N 1
ATOM 918 C CA . ILE B 1 25 ? 2.23 -13 -5.418 1 98.75 25 ILE B CA 1
ATOM 919 C C . ILE B 1 25 ? 3.645 -13.25 -4.898 1 98.75 25 ILE B C 1
ATOM 921 O O . ILE B 1 25 ? 3.99 -12.828 -3.793 1 98.75 25 ILE B O 1
ATOM 925 N N . HIS B 1 26 ? 4.352 -14.031 -5.594 1 98.81 26 HIS B N 1
ATOM 926 C CA . HIS B 1 26 ? 5.789 -14.18 -5.379 1 98.81 26 HIS B CA 1
ATOM 927 C C . HIS B 1 26 ? 6.578 -13.148 -6.176 1 98.81 26 HIS B C 1
ATOM 929 O O . HIS B 1 26 ? 6.195 -12.797 -7.293 1 98.81 26 HIS B O 1
ATOM 935 N N . ALA B 1 27 ? 7.656 -12.688 -5.629 1 98.81 27 ALA B N 1
ATOM 936 C CA . ALA B 1 27 ? 8.617 -11.852 -6.34 1 98.81 27 ALA B CA 1
ATOM 937 C C . ALA B 1 27 ? 10.039 -12.375 -6.168 1 98.81 27 ALA B C 1
ATOM 939 O O . ALA B 1 27 ? 10.422 -12.805 -5.074 1 98.81 27 ALA B O 1
ATOM 940 N N . GLN B 1 28 ? 10.75 -12.32 -7.25 1 98.5 28 GLN B N 1
ATOM 941 C CA . GLN B 1 28 ? 12.109 -12.859 -7.211 1 98.5 28 GLN B CA 1
ATOM 942 C C . GLN B 1 28 ? 13.055 -12.023 -8.07 1 98.5 28 GLN B C 1
ATOM 944 O O . GLN B 1 28 ? 12.68 -11.578 -9.156 1 98.5 28 GLN B O 1
ATOM 949 N N . ARG B 1 29 ? 14.242 -11.805 -7.621 1 98.5 29 ARG B N 1
ATOM 950 C CA . ARG B 1 29 ? 15.359 -11.195 -8.336 1 98.5 29 ARG B CA 1
ATOM 951 C C . ARG B 1 29 ? 16.703 -11.688 -7.789 1 98.5 29 ARG B C 1
ATOM 953 O O . ARG B 1 29 ? 17.078 -11.359 -6.66 1 98.5 29 ARG B O 1
ATOM 960 N N . GLY B 1 30 ? 17.375 -12.414 -8.617 1 97.5 30 GLY B N 1
ATOM 961 C CA . GLY B 1 30 ? 18.578 -13.047 -8.109 1 97.5 30 GLY B CA 1
ATOM 962 C C . GLY B 1 30 ? 18.312 -13.977 -6.938 1 97.5 30 GLY B C 1
ATOM 963 O O . GLY B 1 30 ? 17.516 -14.906 -7.051 1 97.5 30 GLY B O 1
ATOM 964 N N . GLU B 1 31 ? 19 -13.719 -5.832 1 98 31 GLU B N 1
ATOM 965 C CA . GLU B 1 31 ? 18.844 -14.539 -4.637 1 98 31 GLU B CA 1
ATOM 966 C C . GLU B 1 31 ? 17.719 -14.008 -3.748 1 98 31 GLU B C 1
ATOM 968 O O . GLU B 1 31 ? 17.359 -14.641 -2.746 1 98 31 GLU B O 1
ATOM 973 N N . ALA B 1 32 ? 17.203 -12.922 -4.133 1 98.69 32 ALA B N 1
ATOM 974 C CA . ALA B 1 32 ? 16.141 -12.312 -3.332 1 98.69 32 ALA B CA 1
ATOM 975 C C . ALA B 1 32 ? 14.781 -12.883 -3.699 1 98.69 32 ALA B C 1
ATOM 977 O O . ALA B 1 32 ? 14.484 -13.102 -4.879 1 98.69 32 ALA B O 1
ATOM 978 N N . GLU B 1 33 ? 14 -13.18 -2.727 1 98.62 33 GLU B N 1
ATOM 979 C CA . GLU B 1 33 ? 12.656 -13.688 -2.971 1 98.62 33 GLU B CA 1
ATOM 980 C C . GLU B 1 33 ? 11.703 -13.297 -1.838 1 98.62 33 GLU B C 1
ATOM 982 O O . GLU B 1 33 ? 12.117 -13.203 -0.681 1 98.62 33 GLU B O 1
ATOM 987 N N . CYS B 1 34 ? 10.484 -13.094 -2.211 1 98.88 34 CYS B N 1
ATOM 988 C CA . CYS B 1 34 ? 9.469 -12.797 -1.207 1 98.88 34 CYS B CA 1
ATOM 989 C C . CYS B 1 34 ? 8.078 -13.156 -1.718 1 98.88 34 CYS B C 1
ATOM 991 O O . CYS B 1 34 ? 7.914 -13.508 -2.887 1 98.88 34 CYS B O 1
ATOM 993 N N . LYS B 1 35 ? 7.176 -13.195 -0.808 1 98.88 35 LYS B N 1
ATOM 994 C CA . LYS B 1 35 ? 5.766 -13.492 -1.057 1 98.88 35 LYS B CA 1
ATOM 995 C C . LYS B 1 35 ? 4.863 -12.539 -0.28 1 98.88 35 LYS B C 1
ATOM 997 O O . LYS B 1 35 ? 5.094 -12.281 0.903 1 98.88 35 LYS B O 1
ATOM 1002 N N . TYR B 1 36 ? 3.891 -11.961 -0.974 1 98.94 36 TYR B N 1
ATOM 1003 C CA . TYR B 1 36 ? 2.932 -11.062 -0.336 1 98.94 36 TYR B CA 1
ATOM 1004 C C . TYR B 1 36 ? 1.503 -11.547 -0.552 1 98.94 36 TYR B C 1
ATOM 1006 O O . TYR B 1 36 ? 1.125 -11.906 -1.67 1 98.94 36 TYR B O 1
ATOM 1014 N N . TRP B 1 37 ? 0.743 -11.586 0.49 1 98.88 37 TRP B N 1
ATOM 1015 C CA . TRP B 1 37 ? -0.705 -11.742 0.404 1 98.88 37 TRP B CA 1
ATOM 1016 C C . TRP B 1 37 ? -1.368 -10.438 -0.025 1 98.88 37 TRP B C 1
ATOM 1018 O O . TRP B 1 37 ? -0.931 -9.352 0.367 1 98.88 37 TRP B O 1
ATOM 1028 N N . LEU B 1 38 ? -2.438 -10.531 -0.82 1 98.81 38 LEU B N 1
ATOM 1029 C CA . LEU B 1 38 ? -3.191 -9.344 -1.219 1 98.81 38 LEU B CA 1
ATOM 1030 C C . LEU B 1 38 ? -4.613 -9.398 -0.673 1 98.81 38 LEU B C 1
ATOM 1032 O O . LEU B 1 38 ? -5.25 -10.461 -0.684 1 98.81 38 LEU B O 1
ATOM 1036 N N . ASN B 1 39 ? -5.09 -8.32 -0.197 1 98.62 39 ASN B N 1
ATOM 1037 C CA . ASN B 1 39 ? -6.484 -8.141 0.194 1 98.62 39 ASN B CA 1
ATOM 1038 C C . ASN B 1 39 ? -7.188 -7.109 -0.691 1 98.62 39 ASN B C 1
ATOM 1040 O O . ASN B 1 39 ? -7.074 -5.906 -0.458 1 98.62 39 ASN B O 1
ATOM 1044 N N . PRO B 1 40 ? -7.91 -7.582 -1.671 1 98.19 40 PRO B N 1
ATOM 1045 C CA . PRO B 1 40 ? -8.523 -6.656 -2.627 1 98.19 40 PRO B CA 1
ATOM 1046 C C . PRO B 1 40 ? -9.625 -5.805 -2.002 1 98.19 40 PRO B C 1
ATOM 1048 O O . PRO B 1 40 ? -9.945 -4.73 -2.516 1 98.19 40 PRO B O 1
ATOM 1051 N N . GLU B 1 41 ? -10.242 -6.258 -0.934 1 97.88 41 GLU B N 1
ATOM 1052 C CA . GLU B 1 41 ? -11.375 -5.551 -0.331 1 97.88 41 GLU B CA 1
ATOM 1053 C C . GLU B 1 41 ? -10.945 -4.199 0.23 1 97.88 41 GLU B C 1
ATOM 1055 O O . GLU B 1 41 ? -11.711 -3.232 0.186 1 97.88 41 GLU B O 1
ATOM 1060 N N . ILE B 1 42 ? -9.711 -4.129 0.749 1 98.25 42 ILE B N 1
ATOM 1061 C CA . ILE B 1 42 ? -9.297 -2.887 1.395 1 98.25 42 ILE B CA 1
ATOM 1062 C C . ILE B 1 42 ? -7.996 -2.389 0.776 1 98.25 42 ILE B C 1
ATOM 1064 O O . ILE B 1 42 ? -7.383 -1.443 1.28 1 98.25 42 ILE B O 1
ATOM 1068 N N . TYR B 1 43 ? -7.508 -2.98 -0.391 1 98.62 43 TYR B N 1
ATOM 1069 C CA . TYR B 1 43 ? -6.297 -2.566 -1.093 1 98.62 43 TYR B CA 1
ATOM 1070 C C . TYR B 1 43 ? -5.086 -2.617 -0.169 1 98.62 43 TYR B C 1
ATOM 1072 O O . TYR B 1 43 ? -4.449 -1.592 0.086 1 98.62 43 TYR B O 1
ATOM 1080 N N . ASP B 1 44 ? -4.77 -3.844 0.213 1 98.56 44 ASP B N 1
ATOM 1081 C CA . ASP B 1 44 ? -3.707 -4.055 1.188 1 98.56 44 ASP B CA 1
ATOM 1082 C C . ASP B 1 44 ? -2.857 -5.27 0.819 1 98.56 44 ASP B C 1
ATOM 1084 O O . ASP B 1 44 ? -3.328 -6.176 0.132 1 98.56 44 ASP B O 1
ATOM 1088 N N . ILE B 1 45 ? -1.614 -5.184 1.271 1 98.88 45 ILE B N 1
ATOM 1089 C CA . ILE B 1 45 ? -0.746 -6.348 1.122 1 98.88 45 ILE B CA 1
ATOM 1090 C C . ILE B 1 45 ? -0.076 -6.668 2.457 1 98.88 45 ILE B C 1
ATOM 1092 O O . ILE B 1 45 ? 0.153 -5.773 3.273 1 98.88 45 ILE B O 1
ATOM 1096 N N . ARG B 1 46 ? 0.233 -7.957 2.59 1 98.62 46 ARG B N 1
ATOM 1097 C CA . ARG B 1 46 ? 0.939 -8.43 3.775 1 98.62 46 ARG B CA 1
ATOM 1098 C C . ARG B 1 46 ? 2.055 -9.398 3.4 1 98.62 46 ARG B C 1
ATOM 1100 O O . ARG B 1 46 ? 1.84 -10.328 2.619 1 98.62 46 ARG B O 1
ATOM 1107 N N . GLU B 1 47 ? 3.184 -9.141 4.051 1 98.81 47 GLU B N 1
ATOM 1108 C CA . GLU B 1 47 ? 4.328 -10 3.777 1 98.81 47 GLU B CA 1
ATOM 1109 C C . GLU B 1 47 ? 4.141 -11.391 4.391 1 98.81 47 GLU B C 1
ATOM 1111 O O . GLU B 1 47 ? 3.867 -11.508 5.586 1 98.81 47 GLU B O 1
ATOM 1116 N N . ALA B 1 48 ? 4.172 -12.375 3.541 1 98.81 48 ALA B N 1
ATOM 1117 C CA . ALA B 1 48 ? 4.176 -13.75 4.043 1 98.81 48 ALA B CA 1
ATOM 1118 C C . ALA B 1 48 ? 5.578 -14.18 4.461 1 98.81 48 ALA B C 1
ATOM 1120 O O . ALA B 1 48 ? 5.77 -14.719 5.551 1 98.81 48 ALA B O 1
ATOM 1121 N N . TYR B 1 49 ? 6.562 -13.953 3.557 1 98.81 49 TYR B N 1
ATOM 1122 C CA . TYR B 1 49 ? 7.969 -14.172 3.867 1 98.81 49 TYR B CA 1
ATOM 1123 C C . TYR B 1 49 ? 8.867 -13.336 2.959 1 98.81 49 TYR B C 1
ATOM 1125 O O . TYR B 1 49 ? 8.422 -12.852 1.915 1 98.81 49 TYR B O 1
ATOM 1133 N N . ALA B 1 50 ? 10.086 -13.141 3.354 1 98.75 50 ALA B N 1
ATOM 1134 C CA . ALA B 1 50 ? 11.133 -12.492 2.574 1 98.75 50 ALA B CA 1
ATOM 1135 C C . ALA B 1 50 ? 12.5 -13.102 2.885 1 98.75 50 ALA B C 1
ATOM 1137 O O . ALA B 1 50 ? 12.852 -13.297 4.051 1 98.75 50 ALA B O 1
ATOM 1138 N N . TYR B 1 51 ? 13.195 -13.398 1.854 1 98.69 51 TYR B N 1
ATOM 1139 C CA . TYR B 1 51 ? 14.539 -13.938 1.975 1 98.69 51 TYR B CA 1
ATOM 1140 C C . TYR B 1 51 ? 15.531 -13.117 1.16 1 98.69 51 TYR B C 1
ATOM 1142 O O . TYR B 1 51 ? 15.297 -12.828 -0.014 1 98.69 51 TYR B O 1
ATOM 1150 N N . ASN B 1 52 ? 16.672 -12.727 1.78 1 98.5 52 ASN B N 1
ATOM 1151 C CA . ASN B 1 52 ? 17.734 -11.977 1.136 1 98.5 52 ASN B CA 1
ATOM 1152 C C . ASN B 1 52 ? 17.234 -10.664 0.558 1 98.5 52 ASN B C 1
ATOM 1154 O O . ASN B 1 52 ? 17.578 -10.297 -0.565 1 98.5 52 ASN B O 1
ATOM 1158 N N . MET B 1 53 ? 16.297 -10.039 1.205 1 98.38 53 MET B N 1
ATOM 1159 C CA . MET B 1 53 ? 15.68 -8.781 0.786 1 98.38 53 MET B CA 1
ATOM 1160 C C . MET B 1 53 ? 16.203 -7.617 1.618 1 98.38 53 MET B C 1
ATOM 1162 O O . MET B 1 53 ? 16.109 -7.633 2.848 1 98.38 53 MET B O 1
ATOM 1166 N N . SER B 1 54 ? 16.719 -6.625 1.011 1 97.81 54 SER B N 1
ATOM 1167 C CA . SER B 1 54 ? 17.047 -5.383 1.698 1 97.81 54 SER B CA 1
ATOM 1168 C C . SER B 1 54 ? 15.828 -4.484 1.846 1 97.81 54 SER B C 1
ATOM 1170 O O . SER B 1 54 ? 14.781 -4.758 1.267 1 97.81 54 SER B O 1
ATOM 1172 N N . LYS B 1 55 ? 16.016 -3.395 2.6 1 97.62 55 LYS B N 1
ATOM 1173 C CA . LYS B 1 55 ? 14.945 -2.41 2.695 1 97.62 55 LYS B CA 1
ATOM 1174 C C . LYS B 1 55 ? 14.633 -1.808 1.33 1 97.62 55 LYS B C 1
ATOM 1176 O O . LYS B 1 55 ? 13.469 -1.557 1.011 1 97.62 55 LYS B O 1
ATOM 1181 N N . ARG B 1 56 ? 15.656 -1.605 0.603 1 97.69 56 ARG B N 1
ATOM 1182 C CA . ARG B 1 56 ? 15.484 -1.068 -0.743 1 97.69 56 ARG B CA 1
ATOM 1183 C C . ARG B 1 56 ? 14.695 -2.039 -1.621 1 97.69 56 ARG B C 1
ATOM 1185 O O . ARG B 1 56 ? 13.789 -1.633 -2.35 1 97.69 56 ARG B O 1
ATOM 1192 N N . ASP B 1 57 ? 15.086 -3.295 -1.533 1 98.56 57 ASP B N 1
ATOM 1193 C CA . ASP B 1 57 ? 14.359 -4.32 -2.27 1 98.56 57 ASP B CA 1
ATOM 1194 C C . ASP B 1 57 ? 12.891 -4.352 -1.855 1 98.56 57 ASP B C 1
ATOM 1196 O O . ASP B 1 57 ? 12 -4.398 -2.707 1 98.56 57 ASP B O 1
ATOM 1200 N N . THR B 1 58 ? 12.68 -4.305 -0.597 1 98.75 58 THR B N 1
ATOM 1201 C CA . THR B 1 58 ? 11.328 -4.359 -0.048 1 98.75 58 THR B CA 1
ATOM 1202 C C . THR B 1 58 ? 10.5 -3.178 -0.54 1 98.75 58 THR B C 1
ATOM 1204 O O . THR B 1 58 ? 9.367 -3.355 -0.996 1 98.75 58 THR B O 1
ATOM 1207 N N . ARG B 1 59 ? 11.055 -2.039 -0.488 1 98.69 59 ARG B N 1
ATOM 1208 C CA . ARG B 1 59 ? 10.359 -0.846 -0.955 1 98.69 59 ARG B CA 1
ATOM 1209 C C . ARG B 1 59 ? 9.977 -0.973 -2.428 1 98.69 59 ARG B C 1
ATOM 1211 O O . ARG B 1 59 ? 8.852 -0.66 -2.814 1 98.69 59 ARG B O 1
ATOM 1218 N N . GLU B 1 60 ? 10.953 -1.404 -3.168 1 98.5 60 GLU B N 1
ATOM 1219 C CA . GLU B 1 60 ? 10.734 -1.52 -4.605 1 98.5 60 GLU B CA 1
ATOM 1220 C C . GLU B 1 60 ? 9.641 -2.537 -4.918 1 98.5 60 GLU B C 1
ATOM 1222 O O . GLU B 1 60 ? 8.742 -2.264 -5.715 1 98.5 60 GLU B O 1
ATOM 1227 N N . VAL B 1 61 ? 9.664 -3.631 -4.297 1 98.88 61 VAL B N 1
ATOM 1228 C CA . VAL B 1 61 ? 8.703 -4.699 -4.547 1 98.88 61 VAL B CA 1
ATOM 1229 C C . VAL B 1 61 ? 7.312 -4.258 -4.102 1 98.88 61 VAL B C 1
ATOM 1231 O O . VAL B 1 61 ? 6.336 -4.418 -4.844 1 98.88 61 VAL B O 1
ATOM 1234 N N . ARG B 1 62 ? 7.254 -3.725 -2.926 1 98.88 62 ARG B N 1
ATOM 1235 C CA . ARG B 1 62 ? 5.965 -3.268 -2.424 1 98.88 62 ARG B CA 1
ATOM 1236 C C . ARG B 1 62 ? 5.367 -2.201 -3.336 1 98.88 62 ARG B C 1
ATOM 1238 O O . ARG B 1 62 ? 4.18 -2.25 -3.662 1 98.88 62 ARG B O 1
ATOM 1245 N N . LYS B 1 63 ? 6.18 -1.286 -3.764 1 98.75 63 LYS B N 1
ATOM 1246 C CA . LYS B 1 63 ? 5.719 -0.246 -4.676 1 98.75 63 LYS B CA 1
ATOM 1247 C C . LYS B 1 63 ? 5.176 -0.851 -5.969 1 98.75 63 LYS B C 1
ATOM 1249 O O . LYS B 1 63 ? 4.086 -0.491 -6.418 1 98.75 63 LYS B O 1
ATOM 1254 N N . ILE B 1 64 ? 5.879 -1.751 -6.562 1 98.75 64 ILE B N 1
ATOM 1255 C CA . ILE B 1 64 ? 5.461 -2.375 -7.812 1 98.75 64 ILE B CA 1
ATOM 1256 C C . ILE B 1 64 ? 4.145 -3.121 -7.605 1 98.75 64 ILE B C 1
ATOM 1258 O O . ILE B 1 64 ? 3.219 -2.996 -8.406 1 98.75 64 ILE B O 1
ATOM 1262 N N . ILE B 1 65 ? 4.059 -3.908 -6.504 1 98.81 65 ILE B N 1
ATOM 1263 C CA . ILE B 1 65 ? 2.84 -4.664 -6.238 1 98.81 65 ILE B CA 1
ATOM 1264 C C . ILE B 1 65 ? 1.657 -3.709 -6.102 1 98.81 65 ILE B C 1
ATOM 1266 O O . ILE B 1 65 ? 0.612 -3.912 -6.723 1 98.81 65 ILE B O 1
ATOM 1270 N N . LEU B 1 66 ? 1.862 -2.662 -5.32 1 98.75 66 LEU B N 1
ATOM 1271 C CA . LEU B 1 66 ? 0.752 -1.78 -4.977 1 98.75 66 LEU B CA 1
ATOM 1272 C C . LEU B 1 66 ? 0.379 -0.892 -6.156 1 98.75 66 LEU B C 1
ATOM 1274 O O . LEU B 1 66 ? -0.792 -0.551 -6.336 1 98.75 66 LEU B O 1
ATOM 1278 N N . GLN B 1 67 ? 1.312 -0.637 -7.031 1 98.19 67 GLN B N 1
ATOM 1279 C CA . GLN B 1 67 ? 1.018 0.149 -8.227 1 98.19 67 GLN B CA 1
ATOM 1280 C C . GLN B 1 67 ? 0.345 -0.706 -9.297 1 98.19 67 GLN B C 1
ATOM 1282 O O . GLN B 1 67 ? -0.288 -0.178 -10.211 1 98.19 67 GLN B O 1
ATOM 1287 N N . ASN B 1 68 ? 0.486 -1.948 -9.219 1 98.5 68 ASN B N 1
ATOM 1288 C CA . ASN B 1 68 ? -0.105 -2.873 -10.18 1 98.5 68 ASN B CA 1
ATOM 1289 C C . ASN B 1 68 ? -1.101 -3.816 -9.516 1 98.5 68 ASN B C 1
ATOM 1291 O O . ASN B 1 68 ? -1.352 -4.914 -10.016 1 98.5 68 ASN B O 1
ATOM 1295 N N . PHE B 1 69 ? -1.621 -3.436 -8.406 1 98.75 69 PHE B N 1
ATOM 1296 C CA . PHE B 1 69 ? -2.438 -4.242 -7.504 1 98.75 69 PHE B CA 1
ATOM 1297 C C . PHE B 1 69 ? -3.615 -4.859 -8.25 1 98.75 69 PHE B C 1
ATOM 1299 O O . PHE B 1 69 ? -3.793 -6.078 -8.234 1 98.75 69 PHE B O 1
ATOM 1306 N N . ASP B 1 70 ? -4.383 -4.113 -9 1 98.31 70 ASP B N 1
ATOM 1307 C CA . ASP B 1 70 ? -5.586 -4.602 -9.672 1 98.31 70 ASP B CA 1
ATOM 1308 C C . ASP B 1 70 ? -5.227 -5.566 -10.805 1 98.31 70 ASP B C 1
ATOM 1310 O O . ASP B 1 70 ? -5.949 -6.535 -11.047 1 98.31 70 ASP B O 1
ATOM 1314 N N . GLU B 1 71 ? -4.129 -5.258 -11.453 1 98 71 GLU B N 1
ATOM 1315 C CA . GLU B 1 71 ? -3.66 -6.164 -12.5 1 98 71 GLU B CA 1
ATOM 1316 C C . GLU B 1 71 ? -3.289 -7.527 -11.922 1 98 71 GLU B C 1
ATOM 1318 O O . GLU B 1 71 ? -3.592 -8.562 -12.523 1 98 71 GLU B O 1
ATOM 1323 N N . ILE B 1 72 ? -2.676 -7.531 -10.797 1 98.25 72 ILE B N 1
ATOM 1324 C CA . ILE B 1 72 ? -2.25 -8.773 -10.156 1 98.25 72 ILE B CA 1
ATOM 1325 C C . ILE B 1 72 ? -3.473 -9.57 -9.711 1 98.25 72 ILE B C 1
ATOM 1327 O O . ILE B 1 72 ? -3.551 -10.773 -9.945 1 98.25 72 ILE B O 1
ATOM 1331 N N . VAL B 1 73 ? -4.402 -8.938 -9.117 1 98.19 73 VAL B N 1
ATOM 1332 C CA . VAL B 1 73 ? -5.629 -9.594 -8.664 1 98.19 73 VAL B CA 1
ATOM 1333 C C . VAL B 1 73 ? -6.363 -10.188 -9.859 1 98.19 73 VAL B C 1
ATOM 1335 O O . VAL B 1 73 ? -6.852 -11.32 -9.797 1 98.19 73 VAL B O 1
ATOM 1338 N N . GLU B 1 74 ? -6.41 -9.477 -10.93 1 97.88 74 GLU B N 1
ATOM 1339 C CA . GLU B 1 74 ? -7.066 -9.953 -12.148 1 97.88 74 GLU B CA 1
ATOM 1340 C C . GLU B 1 74 ? -6.371 -11.188 -12.703 1 97.88 74 GLU B C 1
ATOM 1342 O O . GLU B 1 74 ? -7.027 -12.148 -13.109 1 97.88 74 GLU B O 1
ATOM 1347 N N . ALA B 1 75 ? -5.117 -11.164 -12.781 1 97.38 75 ALA B N 1
ATOM 1348 C CA . ALA B 1 75 ? -4.348 -12.305 -13.273 1 97.38 75 ALA B CA 1
ATOM 1349 C C . ALA B 1 75 ? -4.617 -13.555 -12.438 1 97.38 75 ALA B C 1
ATOM 1351 O O . ALA B 1 75 ? -4.785 -14.648 -12.984 1 97.38 75 ALA B O 1
ATOM 1352 N N . TRP B 1 76 ? -4.617 -13.391 -11.133 1 97.44 76 TRP B N 1
ATOM 1353 C CA . TRP B 1 76 ? -4.914 -14.5 -10.227 1 97.44 76 TRP B CA 1
ATOM 1354 C C . TRP B 1 76 ? -6.301 -15.07 -10.5 1 97.44 76 TRP B C 1
ATOM 1356 O O . TRP B 1 76 ? -6.469 -16.281 -10.641 1 97.44 76 TRP B O 1
ATOM 1366 N N . THR B 1 77 ? -7.281 -14.234 -10.586 1 96.38 77 THR B N 1
ATOM 1367 C CA . THR B 1 77 ? -8.672 -14.617 -10.789 1 96.38 77 THR B CA 1
ATOM 1368 C C . THR B 1 77 ? -8.844 -15.336 -12.125 1 96.38 77 THR B C 1
ATOM 1370 O O . THR B 1 77 ? -9.547 -16.344 -12.211 1 96.38 77 THR B O 1
ATOM 1373 N N . ASN B 1 78 ? -8.219 -14.789 -13.164 1 95.88 78 ASN B N 1
ATOM 1374 C CA . ASN B 1 78 ? -8.305 -15.383 -14.492 1 95.88 78 ASN B CA 1
ATOM 1375 C C . ASN B 1 78 ? -7.691 -16.781 -14.523 1 95.88 78 ASN B C 1
ATOM 1377 O O . ASN B 1 78 ? -8.188 -17.656 -15.227 1 95.88 78 ASN B O 1
ATOM 1381 N N . TYR B 1 79 ? -6.664 -16.938 -13.75 1 95.06 79 TYR B N 1
ATOM 1382 C CA . TYR B 1 79 ? -5.93 -18.203 -13.781 1 95.06 79 TYR B CA 1
ATOM 1383 C C . TYR B 1 79 ? -6.605 -19.25 -12.898 1 95.06 79 TYR B C 1
ATOM 1385 O O . TYR B 1 79 ? -6.77 -20.391 -13.305 1 95.06 79 TYR B O 1
ATOM 1393 N N . PHE B 1 80 ? -7.043 -18.828 -11.656 1 94.75 80 PHE B N 1
ATOM 1394 C CA . PHE B 1 80 ? -7.535 -19.797 -10.688 1 94.75 80 PHE B CA 1
ATOM 1395 C C . PHE B 1 80 ? -9.062 -19.781 -10.625 1 94.75 80 PHE B C 1
ATOM 1397 O O . PHE B 1 80 ? -9.68 -20.703 -10.102 1 94.75 80 PHE B O 1
ATOM 1404 N N . GLY B 1 81 ? -9.648 -18.609 -10.852 1 85.19 81 GLY B N 1
ATOM 1405 C CA . GLY B 1 81 ? -11.086 -18.469 -10.68 1 85.19 81 GLY B CA 1
ATOM 1406 C C . GLY B 1 81 ? -11.891 -19.25 -11.711 1 85.19 81 GLY B C 1
ATOM 1407 O O . GLY B 1 81 ? -13.117 -19.266 -11.656 1 85.19 81 GLY B O 1
ATOM 1408 N N . GLU B 1 82 ? -11.25 -19.656 -12.805 1 65.69 82 GLU B N 1
ATOM 1409 C CA . GLU B 1 82 ? -11.984 -20.531 -13.711 1 65.69 82 GLU B CA 1
ATOM 1410 C C . GLU B 1 82 ? -12.078 -21.953 -13.148 1 65.69 82 GLU B C 1
ATOM 1412 O O . GLU B 1 82 ? -11.211 -22.391 -12.391 1 65.69 82 GLU B O 1
#